Protein AF-A0A2R6EHW2-F1 (afdb_monomer)

Sequence (76 aa):
MADEIIGMSGVIQVTQLMTGQHNLLIRAVGRDDEDITRLAERIDGLQLEINDESLVRTEHTAALDFVKVTDDAAVE

Solvent-accessible surface area (backbone atoms only — not comparable to full-atom values): 5295 Å² total; per-residue (Å²): 104,68,78,58,52,52,68,38,90,43,40,79,45,68,46,80,45,95,69,90,57,76,42,64,47,77,42,69,56,55,96,47,71,64,53,43,52,57,48,52,56,56,50,50,70,66,82,48,82,82,86,77,88,84,90,79,91,78,86,86,86,79,82,87,81,80,75,82,84,72,88,76,78,72,83,128

Radius of gyration: 18.89 Å; Cα contacts (8 Å, |Δi|>4): 50; chains: 1; bounding box: 43×56×27 Å

Mean predicted aligned error: 8.62 Å

Nearest PDB structures (foldseek):
  2e7w-assembly1_A  TM=7.229E-01  e=1.500E+00  Sulfurisphaera tokodaii
  4pcq-assembly2_C  TM=6.371E-01  e=2.117E+00  Mycobacterium tuberculosis H37Rv
  2dbb-assembly1_B  TM=5.320E-01  e=1.976E+00  Pyrococcus horikoshii OT3

pLDDT: mean 84.23, std 9.53, range [45.62, 94.0]

Foldseek 3Di:
DQVVLCPDPFWPDWDADPPVPCRIDTDGDDPDVVRVVVSVVVVVVVVDDDPDDDDDPDDDDDDDDDDDPDPPPPDD

Secondary structure (DSSP, 8-state):
-HHHHTTSTTEEEEEE--SSSS-EEEEE--SSHHHHHHHHHHHHTTT---------S-------------------

Structure (mmCIF, N/CA/C/O backbone):
data_AF-A0A2R6EHW2-F1
#
_entry.id   AF-A0A2R6EHW2-F1
#
loop_
_atom_site.group_PDB
_atom_site.id
_atom_site.type_symbol
_atom_site.label_atom_id
_atom_site.label_alt_id
_atom_site.label_comp_id
_atom_site.label_asym_id
_atom_site.label_entity_id
_atom_site.label_seq_id
_atom_site.pdbx_PDB_ins_code
_atom_site.Cartn_x
_atom_site.Cartn_y
_atom_site.Cartn_z
_atom_site.occupancy
_atom_site.B_iso_or_equiv
_atom_site.auth_seq_id
_atom_site.auth_comp_id
_atom_site.auth_asym_id
_atom_site.auth_atom_id
_atom_site.pdbx_PDB_model_num
ATOM 1 N N . MET A 1 1 ? -13.860 -5.026 0.419 1.00 81.12 1 MET A N 1
ATOM 2 C CA . MET A 1 1 ? -12.880 -3.987 0.806 1.00 81.12 1 MET A CA 1
ATOM 3 C C . MET A 1 1 ? -11.515 -4.263 0.196 1.00 81.12 1 MET A C 1
ATOM 5 O O . MET A 1 1 ? -11.159 -3.535 -0.713 1.00 81.12 1 MET A O 1
ATOM 9 N N . ALA A 1 2 ? -10.782 -5.318 0.580 1.00 83.25 2 ALA A N 1
ATOM 10 C CA . ALA A 1 2 ? -9.488 -5.618 -0.059 1.00 83.25 2 ALA A CA 1
ATOM 11 C C . ALA A 1 2 ? -9.599 -5.804 -1.590 1.00 83.25 2 ALA A C 1
ATOM 13 O O . ALA A 1 2 ? -8.857 -5.167 -2.335 1.00 83.25 2 ALA A O 1
ATOM 14 N N . ASP A 1 3 ? -10.599 -6.568 -2.050 1.00 85.56 3 ASP A N 1
ATOM 15 C CA . ASP A 1 3 ? -10.885 -6.774 -3.484 1.00 85.56 3 ASP A CA 1
ATOM 16 C C . ASP A 1 3 ? -11.310 -5.498 -4.229 1.00 85.56 3 ASP A C 1
ATOM 18 O O . ASP A 1 3 ? -11.150 -5.387 -5.440 1.00 85.56 3 ASP A O 1
ATOM 22 N N . GLU A 1 4 ? -11.855 -4.519 -3.512 1.00 86.56 4 GLU A N 1
ATOM 23 C CA . GLU A 1 4 ? -12.260 -3.240 -4.096 1.00 86.56 4 GLU A CA 1
ATOM 24 C C . GLU A 1 4 ? -11.046 -2.321 -4.271 1.00 86.56 4 GLU A C 1
ATOM 26 O O . GLU A 1 4 ? -10.868 -1.704 -5.319 1.00 86.56 4 GLU A O 1
ATOM 31 N N . ILE A 1 5 ? -10.166 -2.294 -3.266 1.00 89.31 5 ILE A N 1
ATOM 32 C CA . ILE A 1 5 ? -8.950 -1.476 -3.255 1.00 89.31 5 ILE A CA 1
ATOM 33 C C . ILE A 1 5 ? -7.947 -1.969 -4.300 1.00 89.31 5 ILE A C 1
ATOM 35 O O . ILE A 1 5 ? -7.368 -1.151 -5.008 1.00 89.31 5 ILE A O 1
ATOM 39 N N . ILE A 1 6 ? -7.766 -3.286 -4.462 1.00 92.69 6 ILE A N 1
ATOM 40 C CA . ILE A 1 6 ? -6.856 -3.831 -5.488 1.00 92.69 6 ILE A CA 1
ATOM 41 C C . ILE A 1 6 ? -7.318 -3.503 -6.920 1.00 92.69 6 ILE A C 1
ATOM 43 O O . ILE A 1 6 ? -6.511 -3.497 -7.843 1.00 92.69 6 ILE A O 1
ATOM 47 N N . GLY A 1 7 ? -8.603 -3.184 -7.117 1.00 90.38 7 GLY A N 1
ATOM 48 C CA . GLY A 1 7 ? -9.134 -2.701 -8.393 1.00 90.38 7 GLY A CA 1
ATOM 49 C C . GLY A 1 7 ? -8.836 -1.223 -8.678 1.00 90.38 7 GLY A C 1
ATOM 50 O O . GLY A 1 7 ? -9.099 -0.744 -9.783 1.00 90.38 7 GLY A O 1
ATOM 51 N N . MET A 1 8 ? -8.305 -0.472 -7.710 1.00 90.12 8 MET A N 1
ATOM 52 C CA . MET A 1 8 ? -7.980 0.938 -7.897 1.00 90.12 8 MET A CA 1
ATOM 53 C C . MET A 1 8 ? -6.692 1.100 -8.705 1.00 90.12 8 MET A C 1
ATOM 55 O O . MET A 1 8 ? -5.651 0.538 -8.378 1.00 90.12 8 MET A O 1
ATOM 59 N N . SER A 1 9 ? -6.746 1.936 -9.747 1.00 89.25 9 SER A N 1
ATOM 60 C CA . SER A 1 9 ? -5.561 2.292 -10.536 1.00 89.25 9 SER A CA 1
ATOM 61 C C . SER A 1 9 ? -4.426 2.787 -9.639 1.00 89.25 9 SER A C 1
ATOM 63 O O . SER A 1 9 ? -4.626 3.715 -8.857 1.00 89.25 9 SER A O 1
ATOM 65 N N . GLY A 1 10 ? -3.246 2.188 -9.794 1.00 91.12 10 GLY A N 1
ATOM 66 C CA . GLY A 1 10 ? -2.050 2.506 -9.013 1.00 91.12 10 GLY A CA 1
ATOM 67 C C . GLY A 1 10 ? -1.837 1.601 -7.799 1.00 91.12 10 GLY A C 1
ATOM 68 O O . GLY A 1 10 ? -0.712 1.525 -7.319 1.00 91.12 10 GLY A O 1
ATOM 69 N N . VAL A 1 11 ? -2.845 0.858 -7.329 1.00 93.94 11 VAL A N 1
ATOM 70 C CA . VAL A 1 11 ? -2.653 -0.135 -6.262 1.00 93.94 11 VAL A CA 1
ATOM 71 C C . VAL A 1 11 ? -2.006 -1.387 -6.846 1.00 93.94 11 VAL A C 1
ATOM 73 O O . VAL A 1 11 ? -2.531 -1.999 -7.771 1.00 93.94 11 VAL A O 1
ATOM 76 N N . ILE A 1 12 ? -0.855 -1.772 -6.296 1.00 94.00 12 ILE A N 1
ATOM 77 C CA . ILE A 1 12 ? -0.087 -2.941 -6.751 1.00 94.00 12 ILE A CA 1
ATOM 78 C C . ILE A 1 12 ? -0.173 -4.111 -5.775 1.00 94.00 12 ILE A C 1
ATOM 80 O O . ILE A 1 12 ? 0.089 -5.251 -6.150 1.00 94.00 12 ILE A O 1
ATOM 84 N N . GLN A 1 13 ? -0.527 -3.841 -4.518 1.00 93.94 13 GLN A N 1
ATOM 85 C CA . GLN A 1 13 ? -0.636 -4.869 -3.495 1.00 93.94 13 GLN A CA 1
ATOM 86 C C . GLN A 1 13 ? -1.611 -4.442 -2.403 1.00 93.94 13 GLN A C 1
ATOM 88 O O . GLN A 1 13 ? -1.555 -3.313 -1.916 1.00 93.94 13 GLN A O 1
ATOM 93 N N . VAL A 1 14 ? -2.443 -5.387 -1.969 1.00 94.00 14 VAL A N 1
ATOM 94 C CA . VAL A 1 14 ? -3.248 -5.277 -0.752 1.00 94.00 14 VAL A CA 1
ATOM 95 C C . VAL A 1 14 ? -3.010 -6.533 0.073 1.00 94.00 14 VAL A C 1
ATOM 97 O O . VAL A 1 14 ? -3.205 -7.648 -0.407 1.00 94.00 14 VAL A O 1
ATOM 100 N N . THR A 1 15 ? -2.566 -6.363 1.311 1.00 92.56 15 THR A N 1
ATOM 101 C CA . THR A 1 15 ? -2.328 -7.457 2.253 1.00 92.56 15 THR A CA 1
ATOM 102 C C . THR A 1 15 ? -3.271 -7.300 3.432 1.00 92.56 15 THR A C 1
ATOM 104 O O . THR A 1 15 ? -3.285 -6.254 4.075 1.00 92.56 15 THR A O 1
ATOM 107 N N . GLN A 1 16 ? -4.050 -8.340 3.726 1.00 90.19 16 GLN A N 1
ATOM 108 C CA . GLN A 1 16 ? -4.928 -8.351 4.889 1.00 90.19 16 GLN A CA 1
ATOM 109 C C . GLN A 1 16 ? -4.218 -8.992 6.083 1.00 90.19 16 GLN A C 1
ATOM 111 O O . GLN A 1 16 ? -3.725 -10.116 5.992 1.00 90.19 16 GLN A O 1
ATOM 116 N N . LEU A 1 17 ? -4.177 -8.273 7.202 1.00 88.88 17 LEU A N 1
ATOM 117 C CA . LEU A 1 17 ? -3.592 -8.722 8.461 1.00 88.88 17 LEU A CA 1
ATOM 118 C C . LEU A 1 17 ? -4.708 -9.045 9.462 1.00 88.88 17 LEU A C 1
ATOM 120 O O . LEU A 1 17 ? -5.739 -8.377 9.501 1.00 88.88 17 LEU A O 1
ATOM 124 N N . MET A 1 18 ? -4.505 -10.071 10.290 1.00 86.50 18 MET A N 1
ATOM 125 C CA . MET A 1 18 ? -5.445 -10.471 11.351 1.00 86.50 18 MET A CA 1
ATOM 126 C C . MET A 1 18 ? -4.949 -10.008 12.727 1.00 86.50 18 MET A C 1
ATOM 128 O O . MET A 1 18 ? -4.904 -10.775 13.684 1.00 86.50 18 MET A O 1
ATOM 132 N N . THR A 1 19 ? -4.519 -8.749 12.806 1.00 82.06 19 THR A N 1
ATOM 133 C CA . THR A 1 19 ? -3.885 -8.141 13.989 1.00 82.06 19 THR A CA 1
ATOM 134 C C . THR A 1 19 ? -4.858 -7.322 14.843 1.00 82.06 19 THR A C 1
ATOM 136 O O . THR A 1 19 ? -4.477 -6.824 15.899 1.00 82.06 19 THR A O 1
ATOM 139 N N . GLY A 1 20 ? -6.117 -7.172 14.413 1.00 78.81 20 GLY A N 1
ATOM 140 C CA . GLY A 1 20 ? -7.168 -6.415 15.107 1.00 78.81 20 GLY A CA 1
ATOM 141 C C . GLY A 1 20 ? -7.131 -4.909 14.825 1.00 78.81 20 GLY A C 1
ATOM 142 O O . GLY A 1 20 ? -8.182 -4.277 14.742 1.00 78.81 20 GLY A O 1
ATOM 143 N N . GLN A 1 21 ? -5.939 -4.350 14.615 1.00 72.81 21 GLN A N 1
ATOM 144 C CA . GLN A 1 21 ? -5.666 -2.998 14.107 1.00 72.81 21 GLN A CA 1
ATOM 145 C C . GLN A 1 21 ? -4.712 -3.111 12.911 1.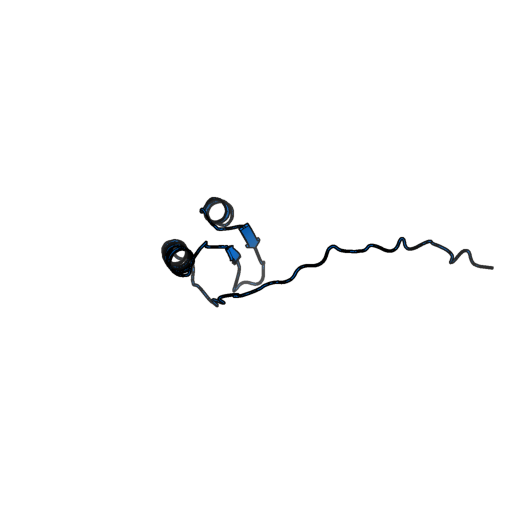00 72.81 21 GLN A C 1
ATOM 147 O O . GLN A 1 21 ? -3.986 -4.102 12.825 1.00 72.81 21 GLN A O 1
ATOM 152 N N . HIS A 1 22 ? -4.671 -2.117 12.016 1.00 80.19 22 HIS A N 1
ATOM 153 C CA . HIS A 1 22 ? -3.864 -2.177 10.781 1.00 80.19 22 HIS A CA 1
ATOM 154 C C . HIS A 1 22 ? -4.212 -3.393 9.905 1.00 80.19 22 HIS A C 1
ATOM 156 O O . HIS A 1 22 ? -3.347 -4.091 9.384 1.00 80.19 22 HIS A O 1
ATOM 162 N N . ASN A 1 23 ? -5.506 -3.683 9.766 1.00 85.81 23 ASN A N 1
ATOM 163 C CA . ASN A 1 23 ? -5.971 -4.913 9.119 1.00 85.81 23 ASN A CA 1
ATOM 164 C C . ASN A 1 23 ? -5.709 -4.944 7.605 1.00 85.81 23 ASN A C 1
ATOM 166 O O . ASN A 1 23 ? -5.890 -5.989 6.985 1.00 85.81 23 ASN A O 1
ATOM 170 N N . LEU A 1 24 ? -5.309 -3.820 7.005 1.00 90.19 24 LEU A N 1
ATOM 171 C CA . LEU A 1 24 ? -4.967 -3.704 5.594 1.00 90.19 24 LEU A CA 1
ATOM 172 C C . LEU A 1 24 ? -3.639 -2.956 5.452 1.00 90.19 24 LEU A C 1
ATOM 174 O O . LEU A 1 24 ? -3.483 -1.860 5.981 1.00 90.19 24 LEU A O 1
ATOM 178 N N . LEU A 1 25 ? -2.714 -3.545 4.700 1.00 91.25 25 LEU A N 1
ATOM 179 C CA . LEU A 1 25 ? -1.505 -2.897 4.206 1.00 91.25 25 LEU A CA 1
ATOM 180 C C . LEU A 1 25 ? -1.643 -2.734 2.694 1.00 91.25 25 LEU A C 1
ATOM 182 O O . LEU A 1 25 ? -1.807 -3.720 1.972 1.00 91.25 25 LEU A O 1
ATOM 186 N N . ILE A 1 26 ? -1.573 -1.496 2.219 1.00 91.38 26 ILE A N 1
ATOM 187 C CA . ILE A 1 26 ? -1.757 -1.155 0.810 1.00 91.38 26 ILE A CA 1
ATOM 188 C C . ILE A 1 26 ? -0.433 -0.617 0.281 1.00 91.38 26 ILE A C 1
ATOM 190 O O . ILE A 1 26 ? 0.183 0.247 0.899 1.00 91.38 26 ILE A O 1
ATOM 194 N N . ARG A 1 27 ? 0.006 -1.122 -0.873 1.00 93.12 27 ARG A N 1
ATOM 195 C CA . ARG A 1 27 ? 1.124 -0.546 -1.622 1.00 93.12 27 ARG A CA 1
ATOM 196 C C . ARG A 1 27 ? 0.615 -0.036 -2.951 1.00 93.12 27 ARG A C 1
ATOM 198 O O . ARG A 1 27 ? -0.054 -0.766 -3.689 1.00 93.12 27 ARG A O 1
ATOM 205 N N . ALA A 1 28 ? 0.976 1.199 -3.258 1.00 91.88 28 ALA A N 1
ATOM 206 C CA . ALA A 1 28 ? 0.578 1.857 -4.480 1.00 91.88 28 ALA A CA 1
ATOM 207 C C . ALA A 1 28 ? 1.738 2.601 -5.136 1.00 91.88 28 ALA A C 1
ATOM 209 O O . ALA A 1 28 ? 2.724 2.942 -4.487 1.00 91.88 28 ALA A O 1
ATOM 210 N N . VAL A 1 29 ? 1.601 2.828 -6.438 1.00 91.31 29 VAL A N 1
ATOM 211 C CA . VAL A 1 29 ? 2.566 3.524 -7.282 1.00 91.31 29 VAL A CA 1
ATOM 212 C C . VAL A 1 29 ? 1.818 4.568 -8.105 1.00 91.31 29 VAL A C 1
ATOM 214 O O . VAL A 1 29 ? 0.856 4.247 -8.805 1.00 91.31 29 VAL A O 1
ATOM 217 N N . GLY A 1 30 ? 2.276 5.815 -8.022 1.00 90.31 30 GLY A N 1
ATOM 218 C CA .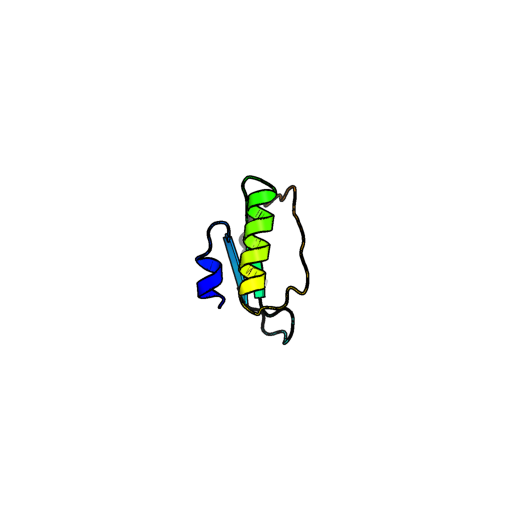 GLY A 1 30 ? 1.848 6.928 -8.869 1.00 90.31 30 GLY A CA 1
ATOM 219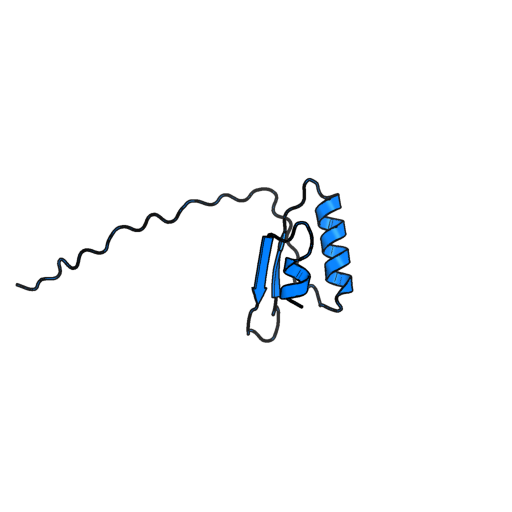 C C . GLY A 1 30 ? 2.968 7.356 -9.817 1.00 90.31 30 GLY A C 1
ATOM 220 O O . GLY A 1 30 ? 4.129 7.000 -9.612 1.00 90.31 30 GLY A O 1
ATOM 221 N N . ARG A 1 31 ? 2.632 8.105 -10.875 1.00 89.06 31 ARG A N 1
ATOM 222 C CA . ARG A 1 31 ? 3.648 8.696 -11.771 1.00 89.06 31 ARG A CA 1
ATOM 223 C C . ARG A 1 31 ? 4.247 9.973 -11.185 1.00 89.06 31 ARG A C 1
ATOM 225 O O . ARG A 1 31 ? 5.390 10.302 -11.490 1.00 89.06 31 ARG A O 1
ATOM 232 N N . ASP A 1 32 ? 3.462 10.667 -10.374 1.00 88.31 32 ASP A N 1
ATOM 233 C CA . ASP A 1 32 ? 3.796 11.896 -9.671 1.00 88.31 32 ASP A CA 1
ATOM 234 C C . ASP A 1 32 ? 3.140 11.901 -8.280 1.00 88.31 32 ASP A C 1
ATOM 236 O O . ASP A 1 32 ? 2.360 11.009 -7.932 1.00 88.31 32 ASP A O 1
ATOM 240 N N . ASP A 1 33 ? 3.484 12.905 -7.475 1.00 87.94 33 ASP A N 1
ATOM 241 C CA . ASP A 1 33 ? 2.962 13.053 -6.115 1.00 87.94 33 ASP A CA 1
ATOM 242 C C . ASP A 1 33 ? 1.436 13.276 -6.111 1.00 87.94 33 ASP A C 1
ATOM 244 O O . ASP A 1 33 ? 0.746 12.842 -5.191 1.00 87.94 33 ASP A O 1
ATOM 248 N N . GLU A 1 34 ? 0.885 13.888 -7.166 1.00 89.75 34 GLU A N 1
ATOM 249 C CA . GLU A 1 34 ? -0.549 14.173 -7.297 1.00 89.75 34 GLU A CA 1
ATOM 250 C C . GLU A 1 34 ? -1.371 12.887 -7.487 1.00 89.75 34 GLU A C 1
ATOM 252 O O . GLU A 1 34 ? -2.457 12.742 -6.919 1.00 89.75 34 GLU A O 1
ATOM 257 N N . ASP A 1 35 ? -0.845 11.924 -8.250 1.00 90.19 35 ASP A N 1
ATOM 258 C CA . ASP A 1 35 ? -1.414 10.583 -8.381 1.00 90.19 35 ASP A CA 1
ATOM 259 C C . ASP A 1 35 ? -1.484 9.873 -7.017 1.00 90.19 35 ASP A C 1
ATOM 261 O O . ASP A 1 35 ? -2.479 9.201 -6.730 1.00 90.19 35 ASP A O 1
ATOM 265 N N . ILE A 1 36 ? -0.468 10.048 -6.164 1.00 87.56 36 ILE A N 1
ATOM 266 C CA . ILE A 1 36 ? -0.422 9.437 -4.829 1.00 87.56 36 ILE A CA 1
ATOM 267 C C . ILE A 1 36 ? -1.433 10.105 -3.894 1.00 87.56 36 ILE A C 1
ATOM 269 O O . ILE A 1 36 ? -2.235 9.402 -3.278 1.00 87.56 36 ILE A O 1
ATOM 273 N N . THR A 1 37 ? -1.478 11.441 -3.851 1.00 88.38 37 THR A N 1
ATOM 274 C CA . THR A 1 37 ? -2.459 12.180 -3.038 1.00 88.38 37 THR A CA 1
ATOM 275 C C . THR A 1 37 ? -3.896 11.819 -3.416 1.00 88.38 37 THR A C 1
ATOM 277 O O . THR A 1 37 ? -4.694 11.486 -2.541 1.00 88.38 37 THR A O 1
ATOM 280 N N . ARG A 1 38 ? -4.230 11.777 -4.716 1.00 89.88 38 ARG A N 1
ATOM 281 C CA . ARG A 1 38 ? -5.568 11.360 -5.176 1.00 89.88 38 ARG A CA 1
ATOM 282 C C . ARG A 1 38 ? -5.940 9.952 -4.730 1.00 89.88 38 ARG A C 1
ATOM 284 O O . ARG A 1 38 ? -7.115 9.658 -4.511 1.00 89.88 38 ARG A O 1
ATOM 291 N N . LEU A 1 39 ? -4.970 9.043 -4.688 1.00 89.25 39 LEU A N 1
ATOM 292 C CA . LEU A 1 39 ? -5.228 7.678 -4.261 1.00 89.25 39 LEU A CA 1
ATOM 293 C C . LEU A 1 39 ? -5.460 7.605 -2.749 1.00 89.25 39 LEU A C 1
ATOM 295 O O . LEU A 1 39 ? -6.395 6.923 -2.334 1.00 89.25 39 LEU A O 1
ATOM 299 N N . ALA A 1 40 ? -4.676 8.336 -1.954 1.00 85.94 40 ALA A N 1
ATOM 300 C CA . ALA A 1 40 ? -4.869 8.442 -0.509 1.00 85.94 40 ALA A CA 1
ATOM 301 C C . ALA A 1 40 ? -6.270 8.983 -0.167 1.00 85.94 40 ALA A C 1
ATOM 303 O O . ALA A 1 40 ? -6.994 8.352 0.600 1.00 85.94 40 ALA A O 1
ATOM 304 N N . GLU A 1 41 ? -6.716 10.058 -0.828 1.00 88.44 41 GLU A N 1
ATOM 305 C CA . GLU A 1 41 ? -8.070 10.617 -0.658 1.00 88.44 41 GLU A CA 1
ATOM 306 C C . GLU A 1 41 ? -9.179 9.611 -1.009 1.00 88.44 41 GLU A C 1
ATOM 308 O O . GLU A 1 41 ? -10.202 9.515 -0.329 1.00 88.44 41 GLU A O 1
ATOM 313 N N . ARG A 1 42 ? -8.988 8.819 -2.072 1.00 88.75 42 ARG A N 1
ATOM 314 C CA . ARG A 1 42 ? -9.945 7.768 -2.455 1.00 88.75 42 ARG A CA 1
ATOM 315 C C . ARG A 1 42 ? -10.015 6.645 -1.426 1.00 88.75 42 ARG A C 1
ATOM 317 O O . ARG A 1 42 ? -11.092 6.086 -1.245 1.00 88.75 42 ARG A O 1
ATOM 324 N N . ILE A 1 43 ? -8.891 6.302 -0.799 1.00 86.38 43 ILE A N 1
ATOM 325 C CA . ILE A 1 43 ? -8.828 5.285 0.256 1.00 86.38 43 ILE A CA 1
ATOM 326 C C . ILE A 1 43 ? -9.485 5.809 1.539 1.00 86.38 43 ILE A C 1
ATOM 328 O O . ILE A 1 43 ? -10.267 5.077 2.143 1.00 86.38 43 ILE A O 1
ATOM 332 N N . ASP A 1 44 ? -9.247 7.069 1.911 1.00 85.31 44 ASP 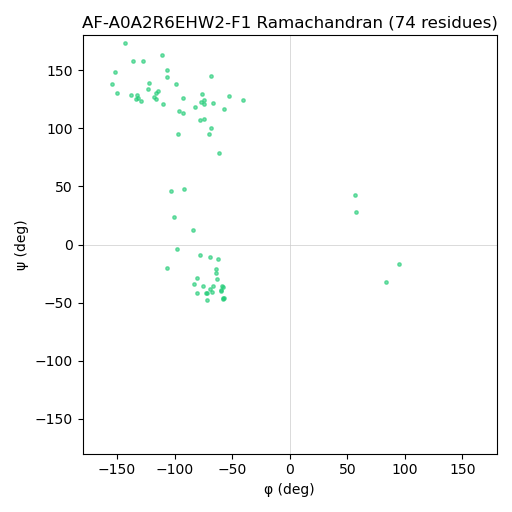A N 1
ATOM 333 C CA . ASP A 1 44 ? -9.893 7.731 3.057 1.00 85.31 44 ASP A CA 1
ATOM 334 C C . ASP A 1 44 ? -11.431 7.739 2.921 1.00 85.31 44 ASP A C 1
ATOM 336 O O . ASP A 1 44 ? -12.175 7.461 3.865 1.00 85.31 44 ASP A O 1
ATOM 340 N N . GLY A 1 45 ? -11.933 7.904 1.692 1.00 85.62 45 GLY A N 1
ATOM 341 C CA . GLY A 1 45 ? -13.361 7.813 1.374 1.00 85.62 45 GLY A CA 1
ATOM 342 C C . GLY A 1 45 ? -14.020 6.444 1.627 1.00 85.62 45 GLY A C 1
ATOM 343 O O . GLY A 1 45 ? -15.249 6.361 1.620 1.00 85.62 45 GLY A O 1
ATOM 344 N N . LEU A 1 46 ? -13.253 5.374 1.873 1.00 85.94 46 LEU A N 1
ATOM 345 C CA . LEU A 1 46 ? -13.774 4.016 2.104 1.00 85.94 46 LEU A CA 1
ATOM 346 C C . LEU A 1 46 ? -14.200 3.741 3.557 1.00 85.94 46 LEU A C 1
ATOM 348 O O . LEU A 1 46 ? -14.440 2.584 3.907 1.00 85.94 46 LEU A O 1
ATOM 352 N N . GLN A 1 47 ? -14.304 4.774 4.403 1.00 82.56 47 GLN A N 1
ATOM 353 C CA . GLN A 1 47 ? -14.572 4.634 5.846 1.00 82.56 47 GLN A CA 1
ATOM 354 C C . GLN A 1 47 ? -13.521 3.765 6.561 1.00 82.56 47 GLN A C 1
ATOM 356 O O . GLN A 1 47 ? -13.8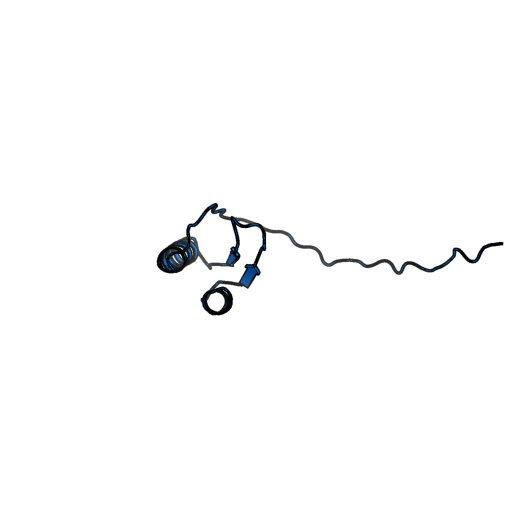13 3.096 7.554 1.00 82.56 47 GLN A O 1
ATOM 361 N N . LEU A 1 48 ? -12.299 3.752 6.032 1.00 82.44 48 LEU A N 1
ATOM 362 C CA . LEU A 1 48 ? -11.149 3.092 6.629 1.00 82.44 48 LEU A CA 1
ATOM 363 C C . LEU A 1 48 ? -10.323 4.137 7.370 1.00 82.44 48 LEU A C 1
ATOM 365 O O . LEU A 1 48 ? -10.096 5.226 6.859 1.00 82.44 48 LEU A O 1
ATOM 369 N N . GLU A 1 49 ? -9.847 3.793 8.560 1.00 83.38 49 GLU A N 1
ATOM 370 C CA . GLU A 1 49 ? -8.903 4.641 9.278 1.00 83.38 49 GLU A CA 1
ATOM 371 C C . GLU A 1 49 ? -7.487 4.394 8.747 1.00 83.38 49 GLU A C 1
ATOM 373 O O . GLU A 1 49 ? -6.948 3.282 8.847 1.00 83.38 49 GLU A O 1
ATOM 378 N N . ILE A 1 50 ? -6.875 5.435 8.184 1.00 84.56 50 ILE A N 1
ATOM 379 C CA . ILE A 1 50 ? -5.461 5.412 7.818 1.00 84.56 50 ILE A CA 1
ATOM 380 C C . ILE A 1 50 ? -4.657 5.532 9.110 1.00 84.56 50 ILE A C 1
ATOM 382 O O . ILE A 1 50 ? -4.627 6.579 9.749 1.00 84.56 50 ILE A O 1
ATOM 386 N N . ASN A 1 51 ? -4.029 4.429 9.507 1.00 86.25 51 ASN A N 1
ATOM 387 C CA . ASN A 1 51 ? -3.243 4.387 10.738 1.00 86.25 51 ASN A CA 1
ATOM 388 C C . ASN A 1 51 ? -1.819 4.933 10.534 1.00 86.25 51 ASN A C 1
ATOM 390 O O . ASN A 1 51 ? -1.254 5.523 11.449 1.00 86.25 51 ASN A O 1
ATOM 394 N N . ASP A 1 52 ? -1.240 4.712 9.352 1.00 87.62 52 ASP A N 1
ATOM 395 C CA . ASP A 1 52 ? 0.092 5.188 8.979 1.00 87.62 52 ASP A CA 1
ATOM 396 C C . ASP A 1 52 ? 0.174 5.391 7.457 1.00 87.62 52 ASP A C 1
ATOM 398 O O . ASP A 1 52 ? -0.472 4.664 6.695 1.00 87.62 52 ASP A O 1
ATOM 402 N N . GLU A 1 53 ? 0.975 6.363 7.023 1.00 86.25 53 GLU A N 1
ATOM 403 C CA . GLU A 1 53 ? 1.209 6.686 5.614 1.00 86.25 53 GLU A CA 1
ATOM 404 C C . GLU A 1 53 ? 2.695 6.978 5.380 1.00 86.25 53 GLU A C 1
ATOM 406 O O . GLU A 1 53 ? 3.309 7.804 6.057 1.00 86.25 53 GLU A O 1
ATOM 411 N N . SER A 1 54 ? 3.284 6.310 4.384 1.00 88.31 54 SER A N 1
ATOM 412 C CA . SER A 1 54 ? 4.692 6.485 4.039 1.00 88.31 54 SER A CA 1
ATOM 413 C C . SER A 1 54 ? 4.883 6.651 2.537 1.00 88.31 54 SER A C 1
ATOM 415 O O . SER A 1 54 ? 4.481 5.797 1.744 1.00 88.31 54 SER A O 1
ATOM 417 N N . LEU A 1 55 ? 5.546 7.744 2.151 1.00 87.19 55 LEU A N 1
ATOM 418 C CA . LEU A 1 55 ? 5.917 8.020 0.770 1.00 87.19 55 LEU A CA 1
ATOM 419 C C . LEU A 1 55 ? 7.329 7.496 0.489 1.00 87.19 55 LEU A C 1
ATOM 421 O O . LEU A 1 55 ? 8.323 8.012 1.005 1.00 87.19 55 LEU A O 1
ATOM 425 N N . VAL A 1 56 ? 7.427 6.481 -0.366 1.00 87.88 56 VAL A N 1
ATOM 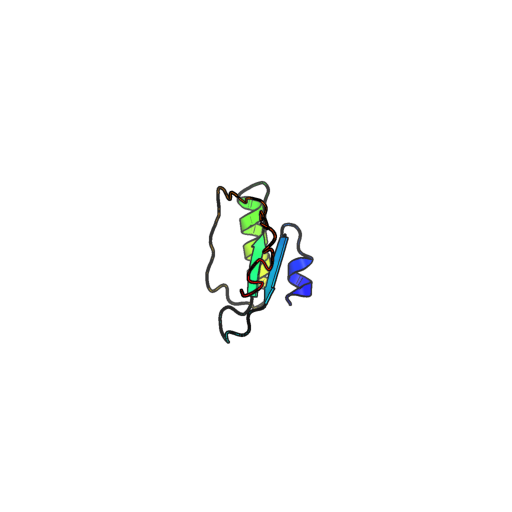426 C CA . VAL A 1 56 ? 8.710 5.878 -0.742 1.00 87.88 56 VAL A CA 1
ATOM 427 C C . VAL A 1 56 ? 9.203 6.489 -2.049 1.00 87.88 56 VAL A C 1
ATOM 429 O O . VAL A 1 56 ? 8.617 6.282 -3.106 1.00 87.88 56 VAL A O 1
ATOM 432 N N . ARG A 1 57 ? 10.328 7.210 -1.995 1.00 86.12 57 ARG A N 1
ATOM 433 C CA . ARG A 1 57 ? 10.957 7.796 -3.193 1.00 86.12 57 ARG A CA 1
ATOM 434 C C . ARG A 1 57 ? 11.687 6.762 -4.048 1.00 86.12 57 ARG A C 1
ATOM 436 O O . ARG A 1 57 ? 11.768 6.897 -5.267 1.00 86.12 57 ARG A O 1
ATOM 443 N N . THR A 1 58 ? 12.310 5.772 -3.418 1.00 86.38 58 THR A N 1
ATOM 444 C CA . THR A 1 58 ? 13.087 4.743 -4.115 1.00 86.38 58 THR A CA 1
ATOM 445 C C . THR A 1 58 ? 13.039 3.450 -3.322 1.00 86.38 58 THR A C 1
ATOM 447 O O . THR A 1 58 ? 13.317 3.442 -2.126 1.00 86.38 58 THR A O 1
ATOM 450 N N . GLU A 1 59 ? 12.716 2.362 -4.010 1.00 87.38 59 GLU A N 1
ATOM 451 C CA . GLU A 1 59 ? 12.782 1.004 -3.489 1.00 87.38 59 GLU A CA 1
ATOM 452 C C . GLU A 1 59 ? 13.706 0.177 -4.386 1.00 87.38 59 GLU A C 1
ATOM 454 O O . GLU A 1 59 ? 13.670 0.287 -5.613 1.00 87.38 59 GLU A O 1
ATOM 459 N N . HIS A 1 60 ? 14.531 -0.664 -3.770 1.00 89.75 60 HIS A N 1
ATOM 460 C CA . HIS A 1 60 ? 15.366 -1.630 -4.469 1.00 89.75 60 HIS A CA 1
ATOM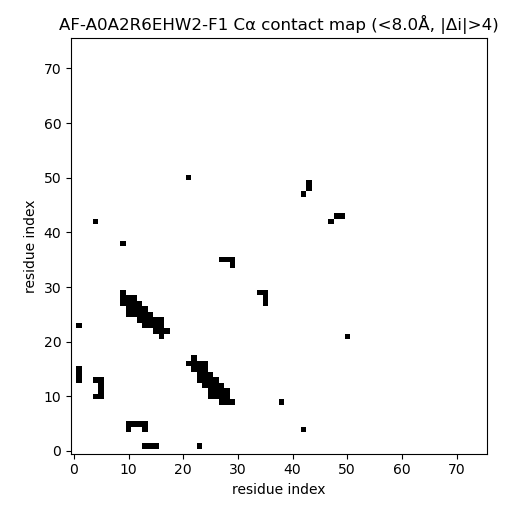 461 C C . HIS A 1 60 ? 14.950 -3.035 -4.044 1.00 89.75 60 HIS A C 1
ATOM 463 O O . HIS A 1 60 ? 14.915 -3.334 -2.853 1.00 89.75 60 HIS A O 1
ATOM 469 N N . THR A 1 61 ? 14.660 -3.898 -5.017 1.00 86.81 61 THR A N 1
ATOM 470 C CA . THR A 1 61 ? 14.314 -5.305 -4.781 1.00 86.81 61 THR A CA 1
ATOM 471 C C . THR A 1 61 ? 15.279 -6.195 -5.558 1.00 86.81 61 THR A C 1
ATOM 473 O O . THR A 1 61 ? 15.546 -5.940 -6.732 1.00 86.81 61 THR A O 1
ATOM 476 N N . ALA A 1 62 ? 15.804 -7.235 -4.911 1.00 88.50 62 ALA A N 1
ATOM 477 C CA . ALA A 1 62 ? 16.595 -8.285 -5.548 1.00 88.50 62 ALA A CA 1
ATOM 478 C C . ALA A 1 62 ? 15.774 -9.580 -5.635 1.00 88.50 62 ALA A C 1
ATOM 480 O O . ALA A 1 62 ? 14.916 -9.833 -4.788 1.00 88.50 62 ALA A O 1
ATOM 481 N N . ALA A 1 63 ? 16.035 -10.401 -6.653 1.00 85.81 63 ALA A N 1
ATOM 482 C CA . ALA A 1 63 ? 15.422 -11.722 -6.756 1.00 85.81 63 ALA A CA 1
ATOM 483 C C . ALA A 1 63 ? 15.956 -12.652 -5.653 1.00 85.81 63 ALA A C 1
ATOM 485 O O . ALA A 1 63 ? 17.130 -12.579 -5.290 1.00 85.81 63 ALA A O 1
ATOM 486 N N . LEU A 1 64 ? 15.096 -13.536 -5.139 1.00 82.56 64 LEU A N 1
ATOM 487 C CA . LEU A 1 64 ? 15.516 -14.589 -4.215 1.00 82.56 64 LEU A CA 1
ATOM 488 C C . LEU A 1 64 ? 16.418 -15.590 -4.953 1.00 82.56 64 LEU A C 1
ATOM 490 O O . LEU A 1 64 ? 15.982 -16.203 -5.927 1.00 82.56 64 LEU A O 1
ATOM 494 N N . ASP A 1 65 ? 17.648 -15.768 -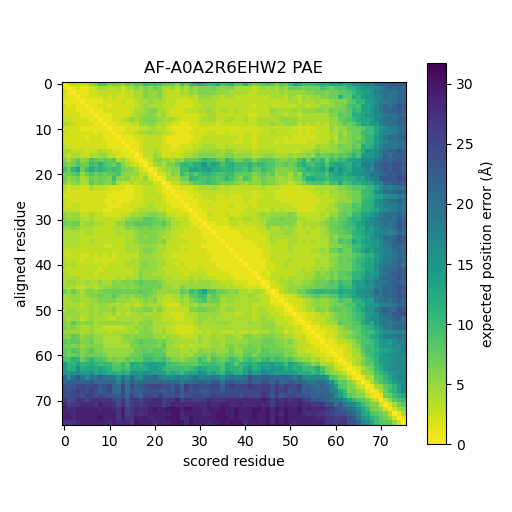4.469 1.00 83.62 65 ASP A N 1
ATOM 495 C CA . ASP A 1 65 ? 18.574 -16.805 -4.932 1.00 83.62 65 ASP A CA 1
ATOM 496 C C . ASP A 1 65 ? 18.489 -18.016 -3.989 1.00 83.62 65 ASP A C 1
ATOM 498 O O . ASP A 1 65 ? 19.079 -18.038 -2.906 1.00 83.62 65 ASP A O 1
ATOM 502 N N . PHE A 1 66 ? 17.663 -19.002 -4.350 1.00 74.62 66 PHE A N 1
ATOM 503 C CA . PHE A 1 66 ? 17.550 -20.243 -3.587 1.00 74.62 66 PHE A CA 1
ATOM 504 C C . PHE A 1 66 ? 18.743 -21.153 -3.899 1.00 74.62 66 PHE A C 1
ATOM 506 O O . PHE A 1 66 ? 18.786 -21.795 -4.949 1.00 74.62 66 PHE A O 1
ATOM 513 N N . VAL A 1 67 ? 19.674 -21.297 -2.953 1.00 78.12 67 VAL A N 1
ATOM 514 C CA . VAL A 1 67 ? 20.649 -22.393 -2.997 1.00 78.12 67 VAL A CA 1
ATOM 515 C C . VAL A 1 67 ? 19.929 -23.683 -2.605 1.00 78.12 67 VAL A C 1
ATOM 517 O O . VAL A 1 67 ? 19.300 -23.764 -1.550 1.00 78.12 67 VAL A O 1
ATOM 520 N N . LYS A 1 68 ? 19.999 -24.702 -3.466 1.00 69.56 68 LYS A N 1
ATOM 521 C CA . LYS A 1 68 ? 19.454 -26.035 -3.188 1.00 69.56 68 LYS A CA 1
ATOM 522 C C . LYS A 1 68 ? 20.094 -26.575 -1.905 1.00 69.56 68 LYS A C 1
ATOM 524 O O . LYS A 1 68 ? 21.297 -26.813 -1.884 1.00 69.56 68 LYS A O 1
ATOM 529 N N . VAL A 1 69 ? 19.294 -26.807 -0.864 1.00 71.81 69 VAL A N 1
ATOM 530 C CA . VAL A 1 69 ? 19.725 -27.618 0.281 1.00 71.81 69 VAL A CA 1
ATOM 531 C C . VAL A 1 69 ? 19.854 -29.050 -0.232 1.00 71.81 69 VAL A C 1
ATOM 533 O O . VAL A 1 69 ? 18.857 -29.729 -0.467 1.00 71.81 69 VAL A O 1
ATOM 536 N N . THR A 1 70 ? 21.075 -29.484 -0.528 1.00 69.75 70 THR A N 1
ATOM 537 C CA . THR A 1 70 ? 21.372 -30.906 -0.704 1.00 69.75 70 THR A CA 1
ATOM 538 C C . THR A 1 70 ? 21.395 -31.549 0.674 1.00 69.75 70 THR A C 1
ATOM 540 O O . THR A 1 70 ? 22.174 -31.1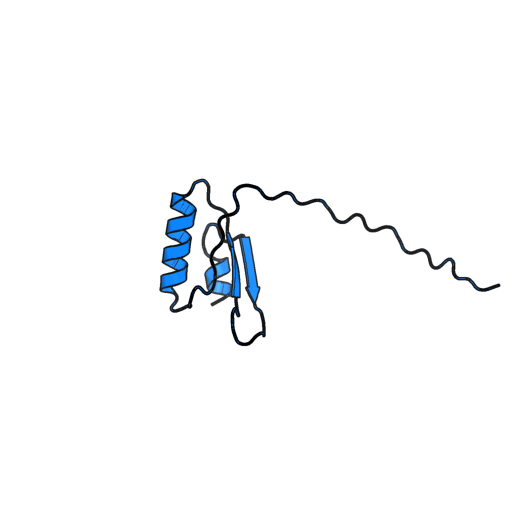32 1.528 1.00 69.75 70 THR A O 1
ATOM 543 N N . ASP A 1 71 ? 20.534 -32.549 0.881 1.00 62.56 71 ASP A N 1
ATOM 544 C CA . ASP A 1 71 ? 20.644 -33.518 1.974 1.00 62.56 71 ASP A CA 1
ATOM 545 C C . ASP A 1 71 ? 21.962 -34.292 1.815 1.00 62.56 71 ASP A C 1
ATOM 547 O O . ASP A 1 71 ? 21.982 -35.402 1.294 1.00 62.56 71 ASP A O 1
ATOM 551 N N . ASP A 1 72 ? 23.080 -33.686 2.213 1.00 61.47 72 ASP A N 1
ATOM 552 C CA . ASP A 1 72 ? 24.372 -34.374 2.350 1.00 61.47 72 ASP A CA 1
ATOM 553 C C . ASP A 1 72 ? 24.665 -34.717 3.819 1.00 61.47 72 ASP A C 1
ATOM 555 O O . ASP A 1 72 ? 25.799 -34.932 4.226 1.00 61.47 72 ASP A O 1
ATOM 559 N N . ALA A 1 73 ? 23.611 -34.812 4.634 1.00 61.75 73 ALA A N 1
ATOM 560 C CA . ALA A 1 73 ? 23.646 -35.514 5.912 1.00 61.75 73 ALA A CA 1
ATOM 561 C C . ALA A 1 73 ? 23.203 -36.975 5.716 1.00 61.75 73 ALA A C 1
ATOM 563 O O . ALA A 1 73 ? 22.368 -37.497 6.457 1.00 61.75 73 ALA A O 1
ATOM 564 N N . ALA A 1 74 ? 23.760 -37.649 4.705 1.00 56.22 74 ALA A N 1
ATOM 565 C CA . ALA A 1 74 ? 23.891 -39.094 4.773 1.00 56.22 74 ALA A CA 1
ATOM 566 C C . ALA A 1 74 ? 24.963 -39.376 5.829 1.00 56.22 74 ALA A C 1
ATOM 568 O O . ALA A 1 74 ? 26.160 -39.269 5.592 1.00 56.22 74 ALA A O 1
ATOM 569 N N . VAL A 1 75 ? 24.460 -39.617 7.033 1.00 57.56 75 VAL A N 1
ATOM 570 C CA . VAL A 1 75 ? 25.160 -40.143 8.196 1.00 57.56 75 VAL A CA 1
ATOM 571 C C . VAL A 1 75 ? 26.112 -41.264 7.767 1.00 57.56 75 VAL A C 1
ATOM 573 O O . VAL A 1 75 ? 25.659 -42.255 7.191 1.00 57.56 75 VAL A O 1
ATOM 576 N N . GLU A 1 76 ? 27.394 -41.126 8.097 1.00 45.62 76 GLU A N 1
ATOM 577 C CA . GLU A 1 76 ? 28.280 -42.265 8.359 1.00 45.62 76 GLU A CA 1
ATOM 578 C C . GLU A 1 76 ? 28.767 -42.179 9.809 1.00 45.62 76 GLU A C 1
ATOM 580 O O . GLU A 1 76 ? 29.172 -41.068 10.233 1.00 45.62 76 GLU A O 1
#